Protein AF-A0A4P7D6A7-F1 (afdb_monomer_lite)

Foldseek 3Di:
DDDPDPVSVVVVVVVVVVVLVVCDDVCNVVVVVVVLVVVCVVVVDPVVSVVVVVVVVVPDPDPPPPD

Sequence (67 aa):
MPELNSHSRDRVYTHCARAVSAAGRESESLFLARLALLLFEQIGDAQACEAAIDAALHSLPAPSLSA

pLDDT: mean 87.38, std 13.39, range [44.44, 96.56]

Radius of gyration: 14.3 Å; chains: 1; bounding box: 28×28×39 Å

Organism: NCBI:txid2547399

Structure (mmCIF, N/CA/C/O backbone):
data_AF-A0A4P7D6A7-F1
#
_entry.id   AF-A0A4P7D6A7-F1
#
loop_
_atom_site.group_PDB
_atom_site.id
_atom_site.type_symbol
_atom_site.label_atom_id
_atom_site.label_alt_id
_atom_site.label_comp_id
_atom_site.label_asym_id
_atom_site.label_entity_id
_atom_site.label_seq_id
_atom_site.pdbx_PDB_ins_code
_atom_site.Cartn_x
_atom_site.Cartn_y
_atom_site.Cartn_z
_atom_site.occupancy
_atom_site.B_iso_or_equiv
_atom_site.auth_seq_id
_atom_site.auth_comp_id
_atom_site.auth_asym_id
_atom_site.auth_atom_id
_atom_site.pdbx_PDB_model_num
ATOM 1 N N . MET A 1 1 ? -3.462 7.053 17.589 1.00 48.09 1 MET A N 1
ATOM 2 C CA . MET A 1 1 ? -3.173 5.946 16.651 1.00 48.09 1 MET A CA 1
ATOM 3 C C . MET A 1 1 ? -1.836 5.339 17.050 1.00 48.09 1 MET A C 1
ATOM 5 O O . MET A 1 1 ? -0.960 6.117 17.412 1.00 48.09 1 MET A O 1
ATOM 9 N N . PRO A 1 2 ? -1.672 4.007 17.089 1.00 54.88 2 PRO A N 1
ATOM 10 C CA . PRO A 1 2 ? -0.381 3.413 17.418 1.00 54.88 2 PRO A CA 1
ATOM 11 C C . PRO A 1 2 ? 0.614 3.739 16.299 1.00 54.88 2 PRO A C 1
ATOM 13 O O . PRO A 1 2 ? 0.415 3.361 15.148 1.00 54.88 2 PRO A O 1
ATOM 16 N N . GLU A 1 3 ? 1.663 4.481 16.632 1.00 67.31 3 GLU A N 1
ATOM 17 C CA . GLU A 1 3 ? 2.742 4.806 15.702 1.00 67.31 3 GLU A CA 1
ATOM 18 C C . GLU A 1 3 ? 3.600 3.557 15.458 1.00 67.31 3 GLU A C 1
ATOM 20 O O . GLU A 1 3 ? 4.073 2.923 16.407 1.00 67.31 3 GLU A O 1
ATOM 25 N N . LEU A 1 4 ? 3.848 3.199 14.192 1.00 73.75 4 LEU A N 1
ATOM 26 C CA . LEU A 1 4 ? 4.865 2.191 13.889 1.00 73.75 4 LEU A CA 1
ATOM 27 C C . LEU A 1 4 ? 6.223 2.703 14.377 1.00 73.75 4 LEU A C 1
ATOM 29 O O . LEU A 1 4 ? 6.707 3.729 13.886 1.00 73.75 4 LEU A O 1
ATOM 33 N N . ASN A 1 5 ? 6.865 1.954 15.278 1.00 87.62 5 ASN A N 1
ATOM 34 C CA . ASN A 1 5 ? 8.256 2.212 15.639 1.00 87.62 5 ASN A CA 1
ATOM 35 C C . ASN A 1 5 ? 9.158 2.121 14.396 1.00 87.62 5 ASN A C 1
ATOM 37 O O . ASN A 1 5 ? 8.851 1.403 13.438 1.00 87.62 5 ASN A O 1
ATOM 41 N N . SER A 1 6 ? 10.278 2.844 14.412 1.00 85.88 6 SER A N 1
ATOM 42 C CA . SER A 1 6 ? 11.145 3.01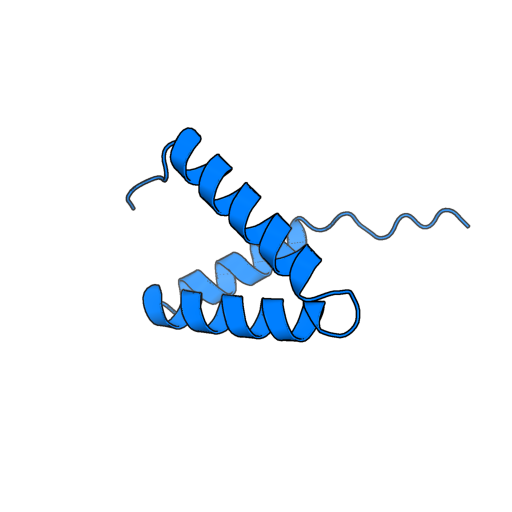1 13.239 1.00 85.88 6 SER A CA 1
ATOM 43 C C . SER A 1 6 ? 11.616 1.684 12.641 1.00 85.88 6 SER A C 1
ATOM 45 O O . SER A 1 6 ? 11.634 1.539 11.424 1.00 85.88 6 SER A O 1
ATOM 47 N N . HIS A 1 7 ? 11.917 0.687 13.477 1.00 89.12 7 HIS A N 1
ATOM 48 C CA . HIS A 1 7 ? 12.346 -0.635 13.016 1.00 89.12 7 HIS A CA 1
ATOM 49 C C . HIS A 1 7 ? 11.226 -1.400 12.293 1.00 89.12 7 HIS A C 1
ATOM 51 O O . HIS A 1 7 ? 11.442 -2.006 11.246 1.00 89.12 7 HIS A O 1
ATOM 57 N N . SER A 1 8 ? 10.002 -1.353 12.819 1.00 89.50 8 SER A N 1
ATOM 58 C CA . SER A 1 8 ? 8.845 -1.989 12.178 1.00 89.50 8 SER A CA 1
ATOM 59 C C . SER A 1 8 ? 8.494 -1.287 10.870 1.00 89.50 8 SER A C 1
ATOM 61 O O . SER A 1 8 ? 8.167 -1.950 9.889 1.00 89.50 8 SER A O 1
ATOM 63 N N . ARG A 1 9 ? 8.613 0.046 10.840 1.00 88.56 9 ARG A N 1
ATOM 64 C CA . ARG A 1 9 ? 8.391 0.865 9.645 1.00 88.56 9 ARG A CA 1
ATOM 65 C C . ARG A 1 9 ? 9.379 0.515 8.536 1.00 88.56 9 ARG A C 1
ATOM 67 O O . ARG A 1 9 ? 8.950 0.232 7.423 1.00 88.56 9 ARG A O 1
ATOM 74 N N . ASP A 1 10 ? 10.668 0.466 8.859 1.00 92.69 10 ASP A N 1
ATOM 75 C CA . ASP A 1 10 ? 11.731 0.092 7.922 1.00 92.69 10 ASP A CA 1
ATOM 76 C C . ASP A 1 10 ? 11.542 -1.329 7.372 1.00 92.69 10 ASP A C 1
ATOM 78 O O . ASP A 1 10 ? 11.592 -1.558 6.161 1.00 92.69 10 ASP A O 1
ATOM 82 N N . ARG A 1 11 ? 11.213 -2.284 8.251 1.00 93.75 11 ARG A N 1
ATOM 83 C CA . ARG A 1 11 ? 10.949 -3.670 7.856 1.00 93.75 11 ARG A CA 1
ATOM 84 C C . ARG A 1 11 ? 9.774 -3.778 6.882 1.00 93.75 11 ARG A C 1
ATOM 86 O O . ARG A 1 11 ? 9.880 -4.489 5.882 1.00 93.75 11 ARG A O 1
ATOM 93 N N . VAL A 1 12 ? 8.657 -3.104 7.168 1.00 93.38 12 VAL A N 1
ATOM 94 C CA . VAL A 1 12 ? 7.465 -3.115 6.300 1.00 93.38 12 VAL A CA 1
ATOM 95 C C . VAL A 1 12 ? 7.756 -2.414 4.974 1.00 93.38 12 VAL A C 1
ATOM 97 O O . VAL A 1 12 ? 7.407 -2.949 3.923 1.00 93.38 12 VAL A O 1
ATOM 100 N N . TYR A 1 13 ? 8.461 -1.281 4.999 1.00 91.25 13 TYR A N 1
ATOM 101 C CA . TYR A 1 13 ? 8.888 -0.574 3.792 1.00 91.25 13 TYR A CA 1
ATOM 102 C C . TYR A 1 13 ? 9.777 -1.451 2.899 1.00 91.25 13 TYR A C 1
ATOM 104 O O . TYR A 1 13 ? 9.491 -1.625 1.714 1.00 91.25 13 TYR A O 1
ATOM 112 N N . THR A 1 14 ? 10.800 -2.089 3.477 1.00 95.56 14 THR A N 1
ATOM 113 C CA . THR A 1 14 ? 11.696 -3.013 2.764 1.00 95.56 14 THR A CA 1
ATOM 114 C C . THR A 1 14 ? 10.926 -4.176 2.144 1.00 95.56 14 THR A C 1
ATOM 116 O O . THR A 1 14 ? 11.207 -4.589 1.016 1.00 95.56 14 THR A O 1
ATOM 119 N N . HIS A 1 15 ? 9.942 -4.720 2.862 1.00 95.94 15 HIS A N 1
ATOM 120 C CA . HIS A 1 15 ? 9.100 -5.789 2.338 1.00 95.94 15 HIS A CA 1
ATOM 121 C C . HIS A 1 15 ? 8.232 -5.313 1.164 1.00 95.94 15 HIS A C 1
ATOM 123 O O . HIS A 1 15 ? 8.180 -5.993 0.140 1.00 95.94 15 HIS A O 1
ATOM 129 N N . CYS A 1 16 ? 7.629 -4.126 1.275 1.00 94.62 16 CYS A N 1
ATOM 130 C CA . CYS A 1 16 ? 6.845 -3.515 0.203 1.00 94.62 16 CYS A CA 1
ATOM 131 C C . CYS A 1 16 ? 7.694 -3.287 -1.060 1.00 94.62 16 CYS A C 1
ATOM 133 O O . CYS A 1 16 ? 7.322 -3.743 -2.138 1.00 94.62 16 CYS A O 1
ATOM 135 N N . ALA A 1 17 ? 8.887 -2.696 -0.927 1.00 94.38 17 ALA A N 1
ATOM 136 C CA . ALA A 1 17 ? 9.798 -2.449 -2.050 1.00 94.38 17 ALA A CA 1
ATOM 137 C C . ALA A 1 17 ? 10.214 -3.738 -2.781 1.00 94.38 17 ALA A C 1
ATOM 139 O O . ALA A 1 17 ? 10.273 -3.782 -4.013 1.00 94.38 17 ALA A O 1
ATOM 140 N N . ARG A 1 18 ? 10.464 -4.819 -2.030 1.00 95.75 18 ARG A N 1
ATOM 141 C CA . ARG A 1 18 ? 10.740 -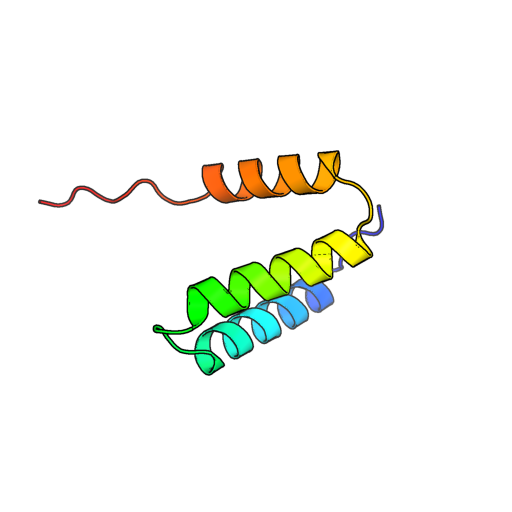6.143 -2.608 1.00 95.75 18 ARG A CA 1
ATOM 142 C C . ARG A 1 18 ? 9.529 -6.705 -3.348 1.00 95.75 18 ARG A C 1
ATOM 144 O O . ARG A 1 18 ? 9.705 -7.274 -4.419 1.00 95.75 18 ARG A O 1
ATOM 151 N N . ALA A 1 19 ? 8.326 -6.540 -2.802 1.00 95.19 19 ALA A N 1
ATOM 152 C CA . ALA A 1 19 ? 7.101 -7.019 -3.433 1.00 95.19 19 ALA A CA 1
ATOM 153 C C . ALA A 1 19 ? 6.792 -6.267 -4.740 1.00 95.19 19 ALA A C 1
ATOM 155 O O . ALA A 1 19 ? 6.511 -6.909 -5.747 1.00 95.19 19 ALA A O 1
ATOM 156 N N . VAL A 1 20 ? 6.947 -4.937 -4.753 1.00 93.81 20 VAL A N 1
ATOM 157 C CA . VAL A 1 20 ? 6.859 -4.107 -5.969 1.00 93.81 20 VAL A CA 1
ATOM 158 C C . VAL A 1 20 ? 7.861 -4.584 -7.022 1.00 93.81 20 VAL A C 1
ATOM 160 O O . VAL A 1 20 ? 7.492 -4.860 -8.161 1.00 93.81 20 VAL A O 1
ATOM 163 N N . SER A 1 21 ? 9.120 -4.780 -6.618 1.00 93.88 21 SER A N 1
ATOM 164 C CA . SER A 1 21 ? 10.168 -5.271 -7.521 1.00 93.88 21 SER A CA 1
ATOM 165 C C . SER A 1 21 ? 9.844 -6.658 -8.091 1.00 93.88 21 SER A C 1
ATOM 167 O O . SER A 1 21 ? 10.120 -6.920 -9.258 1.00 93.88 21 SER A O 1
ATOM 169 N N . ALA A 1 22 ? 9.248 -7.541 -7.283 1.00 94.75 22 ALA A N 1
ATOM 170 C CA . ALA A 1 22 ? 8.844 -8.882 -7.700 1.00 94.75 22 ALA A CA 1
ATOM 171 C C . ALA A 1 22 ? 7.617 -8.884 -8.628 1.00 94.75 22 ALA A C 1
ATOM 173 O O . ALA A 1 22 ? 7.524 -9.753 -9.491 1.00 94.75 22 ALA A O 1
ATOM 174 N N . ALA A 1 23 ? 6.695 -7.927 -8.474 1.00 94.31 23 ALA A N 1
ATOM 175 C CA . ALA A 1 23 ? 5.554 -7.761 -9.375 1.00 94.31 23 ALA A CA 1
ATOM 176 C C . ALA A 1 23 ? 5.997 -7.359 -10.793 1.00 94.31 23 ALA A C 1
ATOM 178 O O . ALA A 1 23 ? 5.368 -7.752 -11.775 1.00 94.31 23 ALA A O 1
ATOM 179 N N . GLY A 1 24 ? 7.101 -6.616 -10.903 1.00 92.12 24 GLY A N 1
ATOM 180 C CA . GLY A 1 24 ? 7.654 -6.169 -12.177 1.00 92.12 24 GLY A CA 1
ATOM 181 C C . GLY A 1 24 ? 6.850 -5.031 -12.818 1.00 92.12 24 GLY A C 1
ATOM 182 O O . GLY A 1 24 ? 5.696 -4.778 -12.477 1.00 92.12 24 GLY A O 1
ATOM 183 N N . ARG A 1 25 ? 7.469 -4.334 -13.781 1.00 89.38 25 ARG A N 1
ATOM 184 C CA . AR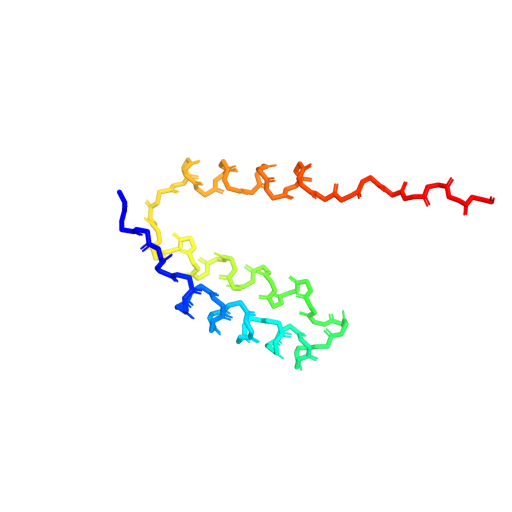G A 1 25 ? 6.933 -3.089 -14.370 1.00 89.38 25 ARG A CA 1
ATOM 185 C C . ARG A 1 25 ? 5.530 -3.217 -14.964 1.00 89.38 25 ARG A C 1
ATOM 187 O O . ARG A 1 25 ? 4.750 -2.281 -14.868 1.00 89.38 25 ARG A O 1
ATOM 194 N N . GLU A 1 26 ? 5.209 -4.355 -15.570 1.00 91.12 26 GLU A N 1
ATOM 195 C CA . GLU A 1 26 ? 3.918 -4.558 -16.241 1.00 91.12 26 GLU A CA 1
ATOM 196 C C . GLU A 1 26 ? 2.757 -4.716 -15.252 1.00 91.12 26 GLU A C 1
ATOM 198 O O . GLU A 1 26 ? 1.625 -4.358 -15.565 1.00 91.12 26 GLU A O 1
ATOM 203 N N . SER A 1 27 ? 3.032 -5.235 -14.050 1.00 92.19 27 SER A N 1
ATOM 204 C CA . SER A 1 27 ? 2.013 -5.489 -13.023 1.00 92.19 27 SER A CA 1
ATOM 205 C C . SER A 1 27 ? 2.128 -4.566 -11.812 1.00 92.19 27 SER A C 1
ATOM 207 O O . SER A 1 27 ? 1.316 -4.679 -10.897 1.00 92.19 27 SER A O 1
ATOM 209 N N . GLU A 1 28 ? 3.095 -3.645 -11.789 1.00 93.44 28 GLU A N 1
ATOM 210 C CA . GLU A 1 28 ? 3.364 -2.750 -10.659 1.00 93.44 28 GLU A CA 1
ATOM 211 C C . GLU A 1 28 ? 2.122 -1.948 -10.257 1.00 93.44 28 GLU A C 1
ATOM 213 O O . GLU A 1 28 ? 1.706 -1.990 -9.099 1.00 93.44 28 GLU A O 1
ATOM 218 N N . SER A 1 29 ? 1.469 -1.279 -11.212 1.00 92.62 29 SER A N 1
ATOM 219 C CA . SER A 1 29 ? 0.270 -0.482 -10.929 1.00 92.62 29 SER A CA 1
ATOM 220 C C . SER A 1 29 ? -0.885 -1.339 -10.406 1.00 92.62 29 SER A C 1
ATOM 222 O O . SER A 1 29 ? -1.583 -0.936 -9.477 1.00 92.62 29 SER A O 1
ATOM 224 N N . LEU A 1 30 ? -1.065 -2.546 -10.955 1.00 95.44 30 LEU A N 1
ATOM 225 C CA . LEU A 1 30 ? -2.101 -3.480 -10.509 1.00 95.44 30 LEU A CA 1
ATOM 226 C C . LEU A 1 30 ? -1.814 -4.006 -9.096 1.00 95.44 30 LEU A C 1
ATOM 228 O O . LEU A 1 30 ? -2.721 -4.090 -8.266 1.00 95.44 30 LEU A O 1
ATOM 232 N N . PHE A 1 31 ? -0.556 -4.343 -8.812 1.00 95.50 31 PH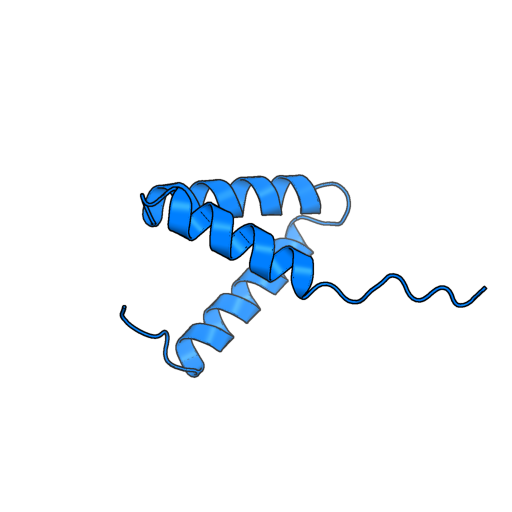E A N 1
ATOM 233 C CA . PHE A 1 31 ? -0.108 -4.762 -7.490 1.00 95.50 31 PHE A CA 1
ATOM 234 C C . PHE A 1 31 ? -0.350 -3.661 -6.455 1.00 95.50 31 PHE A C 1
ATOM 236 O O . PHE A 1 31 ? -0.945 -3.935 -5.415 1.00 95.50 31 PHE A O 1
ATOM 243 N N . LEU A 1 32 ? 0.049 -2.422 -6.755 1.00 94.56 32 LEU A N 1
ATOM 244 C CA . LEU A 1 32 ? -0.135 -1.282 -5.857 1.00 94.56 32 LEU A CA 1
ATOM 245 C C . LEU A 1 32 ? -1.617 -0.990 -5.604 1.00 94.56 32 LEU A C 1
ATOM 247 O O . LEU A 1 32 ? -2.004 -0.813 -4.452 1.00 94.56 32 LEU A O 1
ATOM 251 N N . ALA A 1 33 ? -2.459 -1.021 -6.642 1.00 95.56 33 ALA A N 1
ATOM 252 C CA . ALA A 1 33 ? -3.903 -0.846 -6.490 1.00 95.56 33 ALA A CA 1
ATOM 253 C C . ALA A 1 33 ? -4.520 -1.934 -5.593 1.00 95.56 33 ALA A C 1
ATOM 255 O O . ALA A 1 33 ? -5.320 -1.636 -4.705 1.00 95.56 33 ALA A O 1
ATOM 256 N N . ARG A 1 34 ? -4.111 -3.198 -5.772 1.00 96.56 34 ARG A N 1
ATOM 257 C CA . ARG A 1 34 ? -4.582 -4.315 -4.942 1.00 96.56 34 ARG A CA 1
ATOM 258 C C . ARG A 1 34 ? -4.077 -4.225 -3.502 1.00 96.56 34 ARG A C 1
ATOM 260 O O . ARG A 1 34 ? -4.840 -4.494 -2.580 1.00 96.56 34 ARG A O 1
ATOM 267 N N . LEU A 1 35 ? -2.814 -3.855 -3.302 1.00 95.69 35 LEU A N 1
ATOM 268 C CA . LEU A 1 35 ? -2.236 -3.651 -1.975 1.00 95.69 35 LEU A CA 1
ATOM 269 C C . LEU A 1 35 ? -2.965 -2.527 -1.230 1.00 95.69 35 LEU A C 1
ATOM 271 O O . LEU A 1 35 ? -3.329 -2.711 -0.072 1.00 95.69 35 LEU A O 1
ATOM 275 N N . ALA A 1 36 ? -3.214 -1.398 -1.898 1.00 94.94 36 ALA A N 1
ATOM 276 C CA . ALA A 1 36 ? -3.954 -0.276 -1.331 1.00 94.94 36 ALA A CA 1
ATOM 277 C C . ALA A 1 36 ? -5.369 -0.692 -0.911 1.00 94.94 36 ALA A C 1
ATOM 279 O O . ALA A 1 36 ? -5.749 -0.452 0.230 1.00 94.94 36 ALA A O 1
ATOM 280 N N . LEU A 1 37 ? -6.101 -1.407 -1.775 1.00 94.69 37 LEU A N 1
ATOM 281 C CA . LEU A 1 37 ? -7.440 -1.912 -1.458 1.00 94.69 37 LEU A CA 1
ATOM 282 C C . LEU A 1 37 ? -7.452 -2.769 -0.180 1.00 94.69 37 LEU A C 1
ATOM 284 O O . LEU A 1 37 ? -8.236 -2.503 0.726 1.00 94.69 37 LEU A O 1
ATOM 288 N N . LEU A 1 38 ? -6.539 -3.740 -0.068 1.00 96.44 38 LEU A N 1
ATOM 289 C CA . LEU A 1 38 ? -6.437 -4.613 1.110 1.00 96.44 38 LEU A CA 1
ATOM 290 C C . LEU A 1 38 ? -6.068 -3.852 2.395 1.00 96.44 38 LEU A C 1
ATOM 292 O O . LEU A 1 38 ? -6.408 -4.280 3.498 1.00 96.44 38 LEU A O 1
ATOM 296 N N . LEU A 1 39 ? -5.329 -2.746 2.282 1.00 93.75 39 LEU A N 1
ATOM 297 C CA . LEU A 1 39 ? -5.020 -1.879 3.420 1.00 93.75 39 LEU A CA 1
ATOM 298 C C . LEU A 1 39 ? -6.228 -1.019 3.801 1.00 93.75 39 LEU A C 1
ATOM 300 O O . LEU A 1 39 ? -6.516 -0.888 4.987 1.00 93.75 39 LEU A O 1
ATOM 304 N N . PHE A 1 40 ? -6.966 -0.487 2.827 1.00 93.94 40 PHE A N 1
ATOM 305 C CA . PHE A 1 40 ? -8.180 0.293 3.075 1.00 93.94 40 PHE A CA 1
ATOM 306 C C . PHE A 1 40 ? -9.262 -0.541 3.763 1.00 93.94 40 PHE A C 1
ATOM 308 O O . PHE A 1 40 ? -9.879 -0.062 4.711 1.00 93.94 40 PHE A O 1
ATOM 315 N N . GLU A 1 41 ? -9.429 -1.808 3.373 1.00 95.50 41 GLU A N 1
ATOM 316 C CA . GLU A 1 41 ? -10.334 -2.742 4.059 1.00 95.50 41 GLU A CA 1
ATOM 317 C C . GLU A 1 41 ? -9.946 -2.968 5.528 1.00 95.50 41 GLU A C 1
ATOM 319 O O . GLU A 1 41 ? -10.819 -3.099 6.384 1.00 95.50 41 GLU A O 1
ATOM 324 N N . GLN A 1 42 ? -8.647 -2.975 5.843 1.00 93.94 42 GLN A N 1
ATOM 325 C CA . GLN A 1 42 ? -8.168 -3.089 7.225 1.00 93.94 42 GLN A CA 1
ATOM 326 C C . GLN A 1 42 ? -8.331 -1.788 8.021 1.00 93.94 42 GLN A C 1
ATOM 328 O O . GLN A 1 42 ? -8.545 -1.843 9.231 1.00 93.94 42 GLN A O 1
ATOM 333 N N . ILE A 1 43 ? -8.211 -0.629 7.367 1.00 94.38 43 ILE A N 1
ATOM 334 C CA . ILE A 1 43 ? -8.375 0.689 7.997 1.00 94.38 43 ILE A CA 1
ATOM 335 C C . ILE A 1 43 ? -9.857 0.964 8.289 1.00 94.38 43 ILE A C 1
ATOM 337 O O . ILE A 1 43 ? -10.177 1.474 9.360 1.00 94.38 43 ILE A O 1
ATOM 341 N N . GLY A 1 44 ? -10.756 0.625 7.359 1.00 94.06 44 GLY A N 1
ATOM 342 C CA . GLY A 1 44 ? -12.208 0.764 7.524 1.00 94.06 44 GLY A CA 1
ATOM 343 C C . GLY A 1 44 ? -12.730 2.209 7.573 1.00 94.06 44 GLY A C 1
ATOM 344 O O . GLY A 1 44 ? -13.911 2.415 7.839 1.00 94.06 44 GLY A O 1
ATOM 345 N N . ASP A 1 45 ? -11.876 3.201 7.314 1.00 94.75 45 ASP A N 1
ATOM 346 C CA . ASP A 1 45 ? -12.192 4.633 7.342 1.00 94.75 45 ASP A CA 1
ATOM 347 C C . ASP A 1 45 ? -11.897 5.253 5.971 1.00 94.75 45 ASP A C 1
ATOM 349 O O . ASP A 1 45 ? -10.741 5.485 5.607 1.00 94.75 45 ASP A O 1
ATOM 353 N N . ALA A 1 46 ? -12.958 5.509 5.204 1.00 93.19 46 ALA A N 1
ATOM 354 C CA . ALA A 1 46 ? -12.859 6.046 3.851 1.00 93.19 46 ALA A CA 1
ATOM 355 C C . ALA A 1 46 ? -12.215 7.441 3.815 1.00 93.19 46 ALA A C 1
ATOM 357 O O . ALA A 1 46 ? -11.369 7.692 2.962 1.00 93.19 46 ALA A O 1
ATOM 358 N N . GLN A 1 47 ? -12.544 8.320 4.767 1.00 95.19 47 GLN A N 1
ATOM 359 C CA . GLN A 1 47 ? -12.016 9.684 4.787 1.00 95.19 47 GLN A CA 1
ATOM 360 C C . GLN A 1 47 ? -10.516 9.686 5.101 1.00 95.19 47 GLN A C 1
ATOM 362 O O . GLN A 1 47 ? -9.749 10.421 4.478 1.00 95.19 47 GLN A O 1
ATOM 367 N N . ALA A 1 48 ? -10.079 8.836 6.034 1.00 92.38 48 ALA A N 1
ATOM 368 C CA . ALA A 1 48 ? -8.658 8.657 6.316 1.00 92.38 48 ALA A CA 1
ATOM 369 C C . ALA A 1 48 ? -7.898 8.090 5.103 1.00 92.38 48 ALA A C 1
ATOM 371 O O . ALA A 1 48 ? -6.766 8.502 4.841 1.00 92.38 48 ALA A O 1
ATOM 372 N N . CYS A 1 49 ? -8.516 7.174 4.350 1.00 94.62 49 CYS A N 1
ATOM 373 C CA . CYS A 1 49 ? -7.927 6.618 3.131 1.00 94.62 49 CYS A CA 1
ATOM 374 C C . CYS A 1 49 ? -7.796 7.675 2.025 1.00 94.62 49 CYS A C 1
ATOM 376 O O . CYS A 1 49 ? -6.719 7.800 1.444 1.00 94.62 49 CYS A O 1
ATOM 378 N N . GLU A 1 50 ? -8.843 8.463 1.769 1.00 95.19 50 GLU A N 1
ATOM 379 C CA . GLU A 1 50 ? -8.818 9.564 0.794 1.00 95.19 50 GLU A CA 1
ATOM 380 C C . GLU A 1 50 ? -7.731 10.591 1.139 1.00 95.19 50 GLU A C 1
ATOM 382 O O . GLU A 1 50 ? -6.882 10.902 0.304 1.00 95.19 50 GLU A O 1
ATOM 387 N N . ALA A 1 51 ? -7.661 11.022 2.403 1.00 94.69 51 ALA A N 1
ATOM 388 C CA . ALA A 1 51 ? -6.636 11.961 2.857 1.00 94.69 51 ALA A CA 1
ATOM 389 C C . ALA A 1 51 ? -5.205 11.418 2.678 1.00 94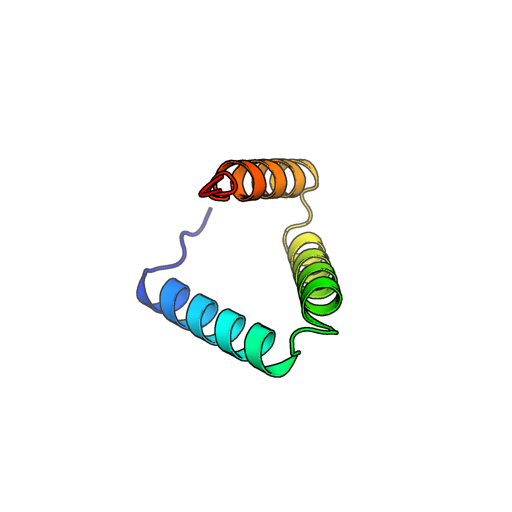.69 51 ALA A C 1
ATOM 391 O O . ALA A 1 51 ? -4.287 12.167 2.334 1.00 94.69 51 ALA A O 1
ATOM 392 N N . ALA A 1 52 ? -4.995 10.115 2.895 1.00 92.62 52 ALA A N 1
ATOM 393 C CA . ALA A 1 52 ? -3.698 9.479 2.685 1.00 92.62 52 ALA A CA 1
ATOM 394 C C . ALA A 1 52 ? -3.312 9.416 1.197 1.00 92.62 52 ALA A C 1
ATOM 396 O O . ALA A 1 52 ? -2.139 9.610 0.867 1.00 92.62 52 ALA A O 1
ATOM 397 N N . ILE A 1 53 ? -4.279 9.173 0.304 1.00 93.12 53 ILE A N 1
ATOM 398 C CA . ILE A 1 53 ? -4.064 9.190 -1.150 1.00 93.12 53 ILE A CA 1
ATOM 399 C C . ILE A 1 53 ? -3.635 10.590 -1.599 1.00 93.12 53 ILE A C 1
ATOM 401 O O . ILE A 1 53 ? -2.615 10.723 -2.277 1.00 93.12 53 ILE A O 1
ATOM 405 N N . ASP A 1 54 ? -4.354 11.628 -1.171 1.00 94.88 54 ASP A N 1
ATOM 406 C CA . ASP A 1 54 ? -4.034 13.015 -1.522 1.00 94.88 54 ASP A CA 1
ATOM 407 C C . ASP A 1 54 ? -2.646 13.426 -1.012 1.00 94.88 54 ASP A C 1
ATOM 409 O O . ASP A 1 54 ? -1.857 14.031 -1.742 1.00 94.88 54 ASP A O 1
ATOM 413 N N . ALA A 1 55 ? -2.298 13.039 0.220 1.00 92.25 55 ALA A N 1
ATOM 414 C CA . ALA A 1 55 ? -0.978 13.300 0.790 1.00 92.25 55 ALA A CA 1
ATOM 415 C C . ALA A 1 55 ? 0.149 12.594 0.014 1.00 92.25 55 ALA A C 1
ATOM 417 O O . ALA A 1 55 ? 1.217 13.179 -0.210 1.00 92.25 55 ALA A O 1
ATOM 418 N N . ALA A 1 56 ? -0.081 11.349 -0.418 1.00 89.81 56 ALA A N 1
ATOM 419 C CA . ALA A 1 56 ? 0.871 10.598 -1.229 1.00 89.81 56 ALA A CA 1
ATOM 420 C C . ALA A 1 56 ? 1.058 11.242 -2.610 1.00 89.81 56 ALA A C 1
ATOM 422 O O . ALA A 1 56 ? 2.196 11.410 -3.049 1.00 89.81 56 ALA A O 1
ATOM 423 N N . LEU A 1 57 ? -0.034 11.667 -3.255 1.00 88.56 57 LEU A N 1
ATOM 424 C CA . LEU A 1 57 ? 0.002 12.357 -4.544 1.00 88.56 57 LEU A CA 1
ATOM 425 C C . LEU A 1 57 ? 0.757 13.691 -4.448 1.00 88.56 57 LEU A C 1
ATOM 427 O O . LEU A 1 57 ? 1.582 13.989 -5.308 1.00 88.56 57 LEU A O 1
ATOM 431 N N . HIS A 1 58 ? 0.529 14.463 -3.382 1.00 89.62 58 HIS A N 1
ATOM 432 C CA . HIS A 1 58 ? 1.216 15.736 -3.149 1.00 89.62 58 HIS A CA 1
ATOM 433 C C . HIS A 1 58 ? 2.725 15.578 -2.897 1.00 89.62 58 HIS A C 1
ATOM 435 O O . HIS A 1 58 ? 3.501 16.488 -3.177 1.00 89.62 58 HIS A O 1
ATOM 441 N N . SER A 1 59 ? 3.148 14.423 -2.377 1.00 86.19 59 SER A N 1
ATOM 442 C CA . SER A 1 59 ? 4.556 14.125 -2.085 1.00 86.19 59 SER A CA 1
ATOM 443 C C . SER A 1 59 ? 5.335 13.605 -3.296 1.00 86.19 59 SER A C 1
ATOM 445 O O . SER A 1 59 ? 6.551 13.422 -3.202 1.00 86.19 59 SER A O 1
ATOM 447 N N . LEU A 1 60 ? 4.670 13.344 -4.429 1.00 81.44 60 LEU A N 1
ATOM 448 C CA . LEU A 1 60 ? 5.367 12.954 -5.648 1.00 81.44 60 LEU A CA 1
ATOM 449 C C . LEU A 1 60 ? 6.211 14.132 -6.153 1.00 81.44 60 LEU A C 1
ATOM 451 O O . LEU A 1 60 ? 5.702 15.250 -6.265 1.00 81.44 60 LEU A O 1
ATOM 455 N N . PRO A 1 61 ? 7.496 13.911 -6.485 1.00 73.19 61 PRO A N 1
ATOM 456 C CA . PRO A 1 61 ? 8.302 14.957 -7.090 1.00 73.19 61 PRO A CA 1
ATOM 457 C C . PRO A 1 61 ? 7.637 15.401 -8.396 1.00 73.19 61 PRO A C 1
ATOM 459 O O . PRO A 1 61 ? 7.235 14.565 -9.210 1.00 73.19 61 PRO A O 1
ATOM 462 N N . ALA A 1 62 ? 7.526 16.717 -8.600 1.00 66.50 62 ALA A N 1
ATOM 463 C CA . ALA A 1 62 ? 7.077 17.254 -9.877 1.00 66.50 62 ALA A CA 1
ATOM 464 C C . ALA A 1 62 ? 7.946 16.655 -10.998 1.00 66.50 62 ALA A C 1
ATOM 466 O O . ALA A 1 62 ? 9.164 16.524 -10.802 1.00 66.50 62 ALA A O 1
ATOM 467 N N . PRO A 1 63 ? 7.362 16.277 -12.152 1.00 58.59 63 PRO A N 1
ATOM 468 C CA . PRO A 1 63 ? 8.143 15.758 -13.262 1.00 58.59 63 PRO A CA 1
ATOM 469 C C . PRO A 1 63 ? 9.246 16.768 -13.566 1.00 58.59 63 PRO A C 1
ATOM 471 O O . PRO A 1 63 ? 8.975 17.934 -13.856 1.00 58.59 63 PRO A O 1
ATOM 474 N N . SER A 1 64 ? 10.499 16.334 -13.425 1.00 54.81 64 SER A N 1
ATOM 475 C CA . SER A 1 64 ? 11.641 17.156 -13.797 1.00 54.81 64 SER A CA 1
ATOM 476 C C . SER A 1 64 ? 11.577 17.339 -15.308 1.00 54.81 64 SER A C 1
ATOM 478 O O . SER A 1 64 ? 11.968 16.456 -16.067 1.00 54.81 64 SER A O 1
ATOM 480 N N . LEU A 1 65 ? 11.023 18.470 -15.747 1.00 57.59 65 LEU A N 1
ATOM 481 C CA . LEU A 1 65 ? 11.151 18.978 -17.108 1.00 57.59 65 LEU A CA 1
ATOM 482 C C . LEU A 1 65 ? 12.612 19.394 -17.313 1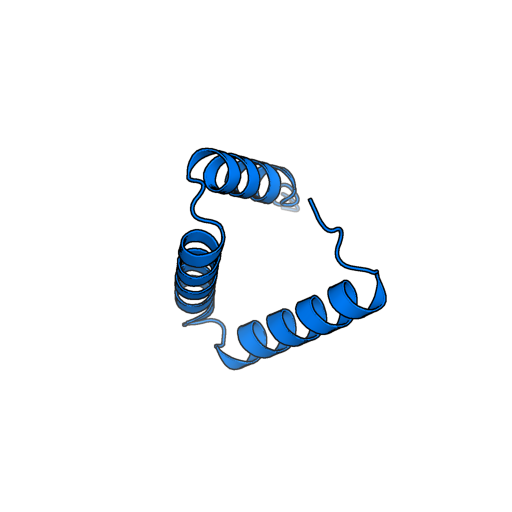.00 57.59 65 LEU A C 1
ATOM 484 O O . LEU A 1 65 ? 12.955 20.572 -17.314 1.00 57.59 65 LEU A O 1
ATOM 488 N N . SER A 1 66 ? 13.490 18.405 -17.430 1.00 50.75 66 SER A N 1
ATOM 489 C CA . SER A 1 66 ? 14.800 18.563 -18.046 1.00 50.75 66 SER A CA 1
ATOM 490 C C . SER A 1 66 ? 14.644 18.110 -19.494 1.00 50.75 66 SER A C 1
ATOM 492 O O . SER A 1 66 ? 14.787 16.927 -19.800 1.00 50.75 66 SER A O 1
ATOM 494 N N . ALA A 1 67 ? 14.216 19.060 -20.328 1.00 44.44 67 ALA A N 1
ATOM 495 C CA . ALA A 1 67 ? 14.316 19.000 -21.784 1.00 44.44 67 ALA A CA 1
ATOM 496 C C . ALA A 1 67 ? 15.745 19.339 -22.229 1.00 44.44 67 ALA A C 1
ATOM 498 O O . ALA A 1 67 ? 16.414 20.108 -21.497 1.00 44.44 67 ALA A O 1
#

Secondary structure (DSSP, 8-state):
-PPPPHHHHHHHHHHHHHHHHHH-TTTHHHHHHHHHHHHHHHH--HHHHHHHHHHHHHTSPPP----